Protein AF-A0A954K6P5-F1 (afdb_monomer_lite)

Secondary structure (DSSP, 8-state):
---PPP---GGGGSS---BHHHHHHHHH-HHHIIIIIHHHHHHHT-S-TTTSBHHHH-HHHHHHHHH-S-HHHHHHHHHHHHHHHHT----HHHHTT-

Foldseek 3Di:
DQAQFAPPDPPPPPDDQAFQCRVCCRRPNPCCCVPPVQVVCCVPVVDGSRPHGCCVPPVVQVVLSVVDSDPVVSVVVVVVVVVVVVPPPDPVVVVVPD

Structure (mmCIF, N/CA/C/O backbone):
data_AF-A0A954K6P5-F1
#
_entry.id   AF-A0A954K6P5-F1
#
loop_
_atom_site.group_PDB
_atom_site.id
_atom_site.type_symbol
_atom_site.label_atom_id
_atom_site.label_alt_id
_atom_site.label_comp_id
_atom_site.label_asym_id
_atom_site.label_entity_id
_atom_site.label_seq_id
_atom_site.pdbx_PDB_ins_code
_atom_site.Cartn_x
_atom_site.Cartn_y
_atom_site.Cartn_z
_atom_site.occupancy
_atom_site.B_iso_or_equiv
_atom_site.auth_seq_id
_atom_site.auth_comp_id
_atom_site.auth_asym_id
_atom_site.auth_atom_id
_atom_site.pdbx_PDB_model_num
ATOM 1 N N . GLU A 1 1 ? -10.682 13.854 5.482 1.00 44.56 1 GLU A N 1
ATOM 2 C CA . GLU A 1 1 ? -11.491 12.848 4.766 1.00 44.56 1 GLU A CA 1
ATOM 3 C C . GLU A 1 1 ? -10.573 12.045 3.851 1.00 44.56 1 GLU A C 1
ATOM 5 O O . GLU A 1 1 ? -9.971 12.612 2.956 1.00 44.56 1 GLU A O 1
ATOM 10 N N . TYR A 1 2 ? -10.354 10.759 4.144 1.00 50.00 2 TYR A N 1
ATOM 11 C CA . TYR A 1 2 ? -9.374 9.903 3.449 1.00 50.00 2 TYR A CA 1
ATOM 12 C C . TYR A 1 2 ? -10.073 9.141 2.313 1.00 50.00 2 TYR A C 1
ATOM 14 O O . TYR A 1 2 ? -10.288 7.929 2.377 1.00 50.00 2 TYR A O 1
ATOM 22 N N . PHE A 1 3 ? -10.608 9.896 1.357 1.00 56.81 3 PHE A N 1
ATOM 23 C CA . PHE A 1 3 ? -11.528 9.376 0.350 1.00 56.81 3 PHE A CA 1
ATOM 24 C C . PHE A 1 3 ? -11.286 10.073 -0.987 1.00 56.81 3 PHE A C 1
ATOM 26 O O . PHE A 1 3 ? -12.025 10.962 -1.392 1.00 56.81 3 PHE A O 1
ATOM 33 N N . LEU A 1 4 ? -10.204 9.676 -1.651 1.00 58.00 4 LEU A N 1
ATOM 34 C CA . LEU A 1 4 ? -9.926 10.081 -3.024 1.00 58.00 4 LEU A CA 1
ATOM 35 C C . LEU A 1 4 ? -10.663 9.149 -4.010 1.00 58.00 4 LEU A C 1
ATOM 37 O O . LEU A 1 4 ? -10.924 7.983 -3.678 1.00 58.00 4 LEU A O 1
ATOM 41 N N . PRO A 1 5 ? -11.088 9.685 -5.168 1.00 55.41 5 PRO A N 1
ATOM 42 C CA . PRO A 1 5 ? -12.244 9.228 -5.940 1.00 55.41 5 PRO A CA 1
ATOM 43 C C . PRO A 1 5 ? -12.138 7.795 -6.480 1.00 55.41 5 PRO A C 1
ATOM 45 O O . PRO A 1 5 ? -11.064 7.225 -6.665 1.00 55.41 5 PRO A O 1
ATOM 48 N N . ARG A 1 6 ? -13.310 7.186 -6.698 1.00 56.19 6 ARG A N 1
ATOM 49 C CA . ARG A 1 6 ? -13.480 5.926 -7.444 1.00 56.19 6 ARG A CA 1
ATOM 50 C C . ARG A 1 6 ? -13.017 6.134 -8.896 1.00 56.19 6 ARG A C 1
ATOM 52 O O . ARG A 1 6 ? -13.100 7.263 -9.366 1.00 56.19 6 ARG A O 1
ATOM 59 N N . ARG A 1 7 ? -12.586 5.072 -9.598 1.00 61.25 7 ARG A N 1
ATOM 60 C CA . ARG A 1 7 ? -12.449 5.083 -11.074 1.00 61.25 7 ARG A CA 1
ATOM 61 C C . ARG A 1 7 ? -13.720 5.713 -11.663 1.00 61.25 7 ARG A C 1
ATOM 63 O O . ARG A 1 7 ? -14.811 5.201 -11.412 1.00 61.25 7 ARG A O 1
ATOM 70 N N . THR A 1 8 ? -13.586 6.862 -12.322 1.00 49.69 8 THR A N 1
ATOM 71 C CA . THR A 1 8 ? -14.698 7.619 -12.929 1.00 49.69 8 THR A CA 1
ATOM 72 C C . THR A 1 8 ? -14.806 7.408 -14.435 1.00 49.69 8 THR A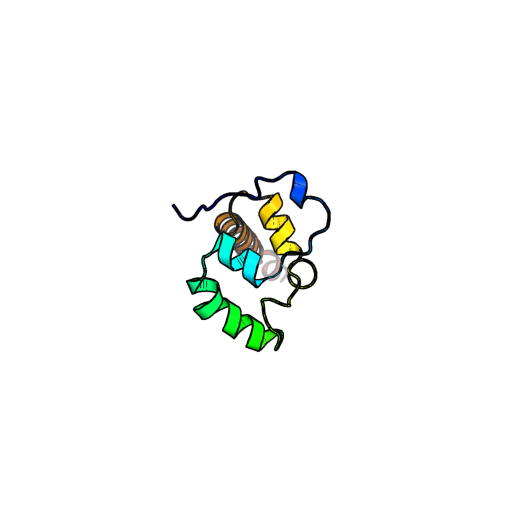 C 1
ATOM 74 O O . THR A 1 8 ? -15.812 7.792 -15.016 1.00 49.69 8 THR A O 1
ATOM 77 N N . SER A 1 9 ? -13.812 6.796 -15.072 1.00 43.62 9 SER A N 1
ATOM 78 C CA . SER A 1 9 ? -13.783 6.552 -16.512 1.00 43.62 9 SER A CA 1
ATOM 79 C C . SER A 1 9 ? -14.320 5.159 -16.829 1.00 43.62 9 SER A C 1
ATOM 81 O O . SER A 1 9 ? -13.687 4.140 -16.565 1.00 43.62 9 SER A O 1
ATOM 83 N N . GLU A 1 10 ? -15.508 5.140 -17.427 1.00 47.75 10 GLU A N 1
ATOM 84 C CA . GLU A 1 10 ? -16.152 3.975 -18.048 1.00 47.75 10 GLU A CA 1
ATOM 85 C C . GLU A 1 10 ? -15.299 3.378 -19.190 1.00 47.75 10 GLU A C 1
ATOM 87 O O . GLU A 1 10 ? -15.455 2.215 -19.544 1.00 47.75 10 GLU A O 1
ATOM 92 N N . THR A 1 11 ? -14.330 4.147 -19.700 1.00 45.81 11 THR A N 1
ATOM 93 C CA . THR A 1 11 ? -13.356 3.751 -20.729 1.00 45.81 11 THR A CA 1
ATOM 94 C C . THR A 1 11 ? -12.279 2.783 -20.222 1.00 45.81 11 THR A C 1
ATOM 96 O O . THR A 1 11 ? -11.830 1.939 -20.988 1.00 45.81 11 THR A O 1
ATOM 99 N N . ASP A 1 12 ? -11.926 2.820 -18.930 1.00 50.69 12 ASP A N 1
ATOM 100 C CA . ASP A 1 12 ? -10.846 1.991 -18.356 1.00 50.69 12 ASP A CA 1
ATOM 101 C C . ASP A 1 12 ? -11.361 0.649 -17.807 1.00 50.69 12 ASP A C 1
ATOM 103 O O . ASP A 1 12 ? -10.648 -0.064 -17.102 1.00 50.69 12 ASP A O 1
ATOM 107 N N . LEU A 1 13 ? -12.641 0.333 -18.030 1.00 50.06 13 LEU A N 1
ATOM 108 C CA . LEU A 1 13 ? -13.268 -0.925 -17.608 1.00 50.06 13 LEU A CA 1
ATOM 109 C C . LEU A 1 13 ? -12.859 -2.107 -18.498 1.00 50.06 13 LEU A C 1
ATOM 111 O O . LEU A 1 13 ? -13.050 -3.258 -18.100 1.00 50.06 13 LEU A O 1
ATOM 115 N N . ASN A 1 14 ? -12.267 -1.822 -19.658 1.00 45.38 14 ASN A N 1
ATOM 116 C CA . ASN A 1 14 ? -11.669 -2.818 -20.530 1.00 45.38 14 ASN A CA 1
ATOM 117 C C . ASN A 1 14 ? -10.174 -2.942 -20.202 1.00 45.38 14 ASN A C 1
ATOM 119 O O . ASN A 1 14 ? -9.378 -2.089 -20.560 1.00 45.38 14 ASN A O 1
ATOM 123 N N . GLU A 1 15 ? -9.818 -4.028 -19.519 1.00 54.03 15 GLU A N 1
ATOM 124 C CA . GLU A 1 15 ? -8.561 -4.765 -19.739 1.00 54.03 15 GLU A CA 1
ATOM 125 C C . GLU A 1 15 ? -7.199 -4.128 -19.423 1.00 54.03 15 GLU A C 1
ATOM 127 O O . GLU A 1 15 ? -6.218 -4.868 -19.452 1.00 54.03 15 GLU A O 1
ATOM 132 N N . ASP A 1 16 ? -7.090 -2.862 -19.024 1.00 59.19 16 ASP A N 1
ATOM 133 C CA . ASP A 1 16 ? -5.784 -2.332 -18.618 1.00 59.19 16 ASP A CA 1
ATOM 134 C C . ASP A 1 16 ? -5.429 -2.774 -17.193 1.00 59.19 16 ASP A C 1
ATOM 136 O O . ASP A 1 16 ? -6.010 -2.356 -16.180 1.00 59.19 16 ASP A O 1
ATOM 140 N N . ASP A 1 17 ? -4.476 -3.698 -17.140 1.00 69.69 17 ASP A N 1
ATOM 141 C CA . ASP A 1 17 ? -3.858 -4.221 -15.936 1.00 69.69 17 ASP A CA 1
ATOM 142 C C . ASP A 1 17 ? -3.024 -3.122 -15.254 1.00 69.69 17 ASP A C 1
ATOM 144 O O . ASP A 1 17 ? -1.825 -2.992 -15.486 1.00 69.69 17 ASP A O 1
ATOM 148 N N . GLU A 1 18 ? -3.694 -2.283 -14.453 1.00 78.19 18 GLU A N 1
ATOM 149 C CA . GLU A 1 18 ? -3.074 -1.175 -13.711 1.00 78.19 18 GLU A CA 1
ATOM 150 C C . GLU A 1 18 ? -1.922 -1.703 -12.841 1.00 78.19 18 GLU A C 1
ATOM 152 O O . GLU A 1 18 ? -2.042 -2.720 -12.139 1.00 78.19 18 GLU A O 1
ATOM 157 N N . SER A 1 19 ? -0.800 -0.984 -12.860 1.00 86.25 19 SER A N 1
ATOM 158 C CA . SER A 1 19 ? 0.334 -1.323 -12.010 1.00 86.25 19 SER A CA 1
ATOM 159 C C . SER A 1 19 ? -0.003 -1.090 -10.535 1.00 86.25 19 SER A C 1
ATOM 161 O O . SER A 1 19 ? -0.778 -0.203 -10.155 1.00 86.25 19 SER A O 1
ATOM 163 N N . LEU A 1 20 ? 0.625 -1.865 -9.652 1.00 84.25 20 LEU A N 1
ATOM 164 C CA . LEU A 1 20 ? 0.479 -1.674 -8.213 1.00 84.25 20 LEU A CA 1
ATOM 165 C C . LEU A 1 20 ? 0.891 -0.251 -7.789 1.00 84.25 20 LEU A C 1
ATOM 167 O O . LEU A 1 20 ? 0.271 0.332 -6.895 1.00 84.25 20 LEU A O 1
ATOM 171 N N . ALA A 1 21 ? 1.911 0.322 -8.433 1.00 85.75 21 ALA A N 1
ATOM 172 C CA . ALA A 1 21 ? 2.369 1.683 -8.179 1.00 85.75 21 ALA A CA 1
ATOM 173 C C . ALA A 1 21 ? 1.301 2.746 -8.484 1.00 85.75 21 ALA A C 1
ATOM 175 O O . ALA A 1 21 ? 1.066 3.630 -7.651 1.00 85.75 21 ALA A O 1
ATOM 176 N N . GLU A 1 22 ? 0.634 2.657 -9.635 1.00 84.50 22 GLU A N 1
ATOM 177 C CA . GLU A 1 22 ? -0.425 3.592 -10.036 1.00 84.50 22 GLU A CA 1
ATOM 178 C C . GLU A 1 22 ? -1.626 3.501 -9.099 1.00 84.50 22 GLU A C 1
ATOM 180 O O . GLU A 1 22 ? -2.070 4.518 -8.554 1.00 84.50 22 GLU A O 1
ATOM 185 N N . PHE A 1 23 ? -2.064 2.277 -8.796 1.00 82.62 23 PHE A N 1
ATOM 186 C CA . PHE A 1 23 ? -3.175 2.038 -7.883 1.00 82.62 23 PHE A CA 1
ATOM 187 C C . PHE A 1 23 ? -2.923 2.646 -6.500 1.00 82.62 23 PHE A C 1
ATOM 189 O O . PHE A 1 23 ? -3.770 3.347 -5.931 1.00 82.62 23 PHE A O 1
ATOM 196 N N . VAL A 1 24 ? -1.734 2.403 -5.945 1.00 83.62 24 VAL A N 1
ATOM 197 C CA . VAL A 1 24 ? -1.360 2.917 -4.626 1.00 83.62 24 VAL A CA 1
ATOM 198 C C . VAL A 1 24 ? -1.208 4.430 -4.659 1.00 83.62 24 VAL A C 1
ATOM 200 O O . VAL A 1 24 ? -1.698 5.100 -3.751 1.00 83.62 24 VAL A O 1
ATOM 203 N N . THR A 1 25 ? -0.585 4.987 -5.695 1.00 85.06 25 THR A N 1
ATOM 204 C CA . THR A 1 25 ? -0.410 6.439 -5.823 1.00 85.06 25 THR A CA 1
ATOM 205 C C . THR A 1 25 ? -1.761 7.146 -5.911 1.00 85.06 25 THR A C 1
ATOM 207 O O . THR A 1 25 ? -1.967 8.156 -5.238 1.00 85.06 25 THR A O 1
ATOM 210 N N . ARG A 1 26 ? -2.721 6.576 -6.646 1.00 79.38 26 ARG A N 1
ATOM 211 C CA . ARG A 1 26 ? -4.091 7.090 -6.772 1.00 79.38 26 ARG A CA 1
ATOM 212 C C . ARG A 1 26 ? -4.877 7.016 -5.461 1.00 79.38 26 ARG A C 1
ATOM 214 O O . ARG A 1 26 ? -5.653 7.920 -5.152 1.00 79.38 26 ARG A O 1
ATOM 221 N N . ARG A 1 27 ? -4.703 5.944 -4.680 1.00 76.25 27 ARG A N 1
ATOM 222 C CA . ARG A 1 27 ? -5.501 5.682 -3.465 1.00 76.25 27 ARG A CA 1
ATOM 223 C C . ARG A 1 27 ? -4.894 6.214 -2.169 1.00 76.25 27 ARG A C 1
ATOM 225 O O . ARG A 1 27 ? -5.641 6.642 -1.291 1.00 76.25 27 ARG A O 1
ATOM 232 N N . PHE A 1 28 ? -3.576 6.171 -2.043 1.00 77.88 28 PHE A N 1
ATOM 233 C CA . PHE A 1 28 ? -2.831 6.480 -0.820 1.00 77.88 28 PHE A CA 1
ATOM 234 C C . PHE A 1 28 ? -1.781 7.583 -1.015 1.00 77.88 28 PHE A C 1
ATOM 236 O O . PHE A 1 28 ? -1.227 8.072 -0.033 1.00 77.88 28 PHE A O 1
ATOM 243 N N . GLY A 1 29 ? -1.528 8.001 -2.257 1.00 85.19 29 GLY A N 1
ATOM 244 C CA . GLY A 1 29 ? -0.535 9.017 -2.586 1.00 85.19 29 GLY A CA 1
ATOM 245 C C . GLY A 1 29 ? 0.872 8.453 -2.783 1.00 85.19 29 GLY A C 1
ATOM 246 O O . GLY A 1 29 ? 1.189 7.316 -2.427 1.00 85.19 29 GLY A O 1
ATOM 247 N N . LYS A 1 30 ? 1.747 9.295 -3.341 1.00 86.75 30 LYS A N 1
ATOM 248 C CA . LYS A 1 30 ? 3.132 8.934 -3.675 1.00 86.75 30 LYS A CA 1
ATOM 249 C C . LYS A 1 30 ? 3.983 8.606 -2.441 1.00 86.75 30 LYS A C 1
ATOM 251 O O . LYS A 1 30 ? 4.819 7.712 -2.499 1.00 86.75 30 LYS A O 1
ATOM 256 N N . GLU A 1 31 ? 3.748 9.270 -1.304 1.00 87.44 31 GLU A N 1
ATOM 257 C CA . GLU A 1 31 ? 4.486 8.977 -0.063 1.00 87.44 31 GLU A 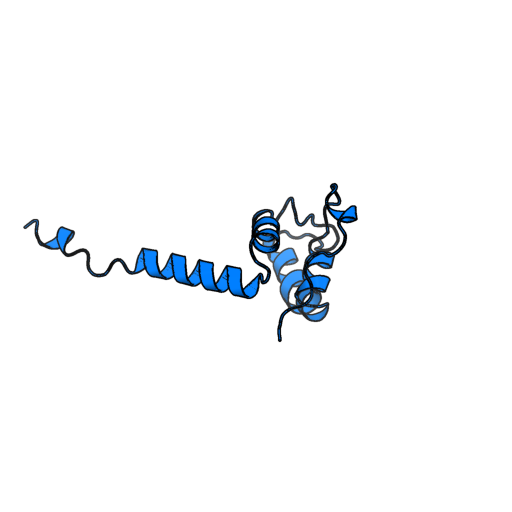CA 1
ATOM 258 C C . GLU A 1 31 ? 4.255 7.544 0.434 1.00 87.44 31 GLU A C 1
ATOM 260 O O . GLU A 1 31 ? 5.201 6.888 0.868 1.00 87.44 31 GLU A O 1
ATOM 265 N N . ALA A 1 32 ? 3.019 7.042 0.352 1.00 86.31 32 ALA A N 1
ATOM 266 C CA . ALA A 1 32 ? 2.697 5.678 0.760 1.00 86.31 32 ALA A CA 1
ATOM 267 C C . ALA A 1 32 ? 3.352 4.646 -0.166 1.00 86.31 32 ALA A C 1
ATOM 269 O O . ALA A 1 32 ? 3.854 3.626 0.312 1.00 86.31 32 ALA A O 1
ATOM 270 N N . LEU A 1 33 ? 3.408 4.931 -1.473 1.00 87.94 33 LEU A N 1
ATOM 271 C CA . LEU A 1 33 ? 4.132 4.096 -2.426 1.00 87.94 33 LEU A CA 1
ATOM 272 C C . LEU A 1 33 ? 5.609 3.976 -2.036 1.00 87.94 33 LEU A C 1
ATOM 274 O O . LEU A 1 33 ? 6.096 2.867 -1.841 1.00 87.94 33 LEU A O 1
ATOM 278 N N . THR A 1 34 ? 6.306 5.100 -1.865 1.00 88.44 34 THR A N 1
ATOM 279 C CA . THR A 1 34 ? 7.755 5.098 -1.617 1.00 88.44 34 THR A CA 1
ATOM 280 C C . THR A 1 34 ? 8.127 4.585 -0.224 1.00 88.44 34 THR A C 1
ATOM 282 O O . THR A 1 34 ? 9.100 3.853 -0.081 1.00 88.44 34 THR A O 1
ATOM 285 N N . ARG A 1 35 ? 7.373 4.947 0.824 1.00 88.75 35 ARG A N 1
ATOM 286 C CA . ARG A 1 35 ? 7.752 4.612 2.209 1.00 88.75 35 ARG A CA 1
ATOM 287 C C . ARG A 1 35 ? 7.218 3.273 2.705 1.00 88.75 35 ARG A C 1
ATOM 289 O O . ARG A 1 35 ? 7.794 2.724 3.638 1.00 88.75 35 ARG A O 1
ATOM 296 N N . LEU A 1 36 ? 6.117 2.771 2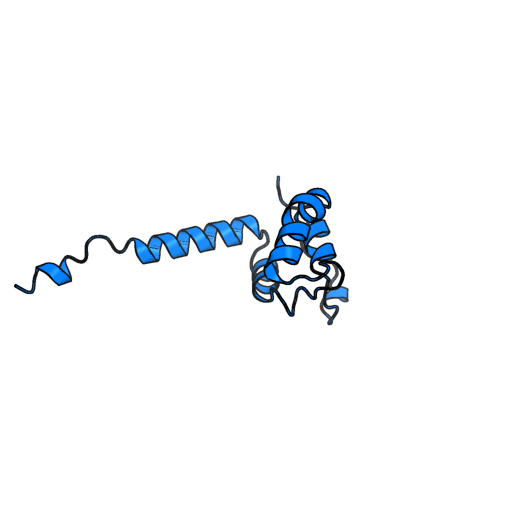.143 1.00 88.19 36 LEU A N 1
ATOM 297 C CA . LEU A 1 36 ? 5.449 1.565 2.647 1.00 88.19 36 LEU A CA 1
ATOM 298 C C . LEU A 1 36 ? 5.375 0.464 1.596 1.00 88.19 36 LEU A C 1
ATOM 300 O O . LEU A 1 36 ? 5.770 -0.665 1.872 1.00 88.19 36 LEU A O 1
ATOM 304 N N . ILE A 1 37 ? 4.876 0.768 0.399 1.00 88.00 37 ILE A N 1
ATOM 305 C CA . ILE A 1 37 ? 4.605 -0.275 -0.595 1.00 88.00 37 ILE A CA 1
ATOM 306 C C . ILE A 1 37 ? 5.880 -0.749 -1.288 1.00 88.00 37 ILE A C 1
ATOM 308 O O . ILE A 1 37 ? 6.066 -1.952 -1.401 1.00 88.00 37 ILE A O 1
ATOM 312 N N . GLN A 1 38 ? 6.787 0.143 -1.688 1.00 87.06 38 GLN A N 1
ATOM 313 C CA . GLN A 1 38 ? 8.080 -0.241 -2.265 1.00 87.06 38 GLN A CA 1
ATOM 314 C C . GLN A 1 38 ? 8.860 -1.238 -1.383 1.00 87.06 38 GLN A C 1
ATOM 316 O O . GLN A 1 38 ? 9.190 -2.310 -1.889 1.00 87.06 38 GLN A O 1
ATOM 321 N N . PRO A 1 39 ? 9.111 -0.981 -0.080 1.00 89.44 39 PRO A N 1
ATOM 322 C CA . PRO A 1 39 ? 9.819 -1.948 0.762 1.00 89.44 39 PRO A CA 1
ATOM 323 C C . PRO A 1 39 ? 9.023 -3.242 0.991 1.00 89.44 39 PRO A C 1
ATOM 325 O O . PRO A 1 39 ? 9.612 -4.319 1.050 1.00 89.44 39 PRO A O 1
ATOM 328 N N . LEU A 1 40 ? 7.690 -3.167 1.074 1.00 87.31 40 LEU A N 1
ATOM 329 C CA . LEU A 1 40 ? 6.830 -4.347 1.196 1.00 87.31 40 LEU A CA 1
ATOM 330 C C . LEU A 1 40 ? 6.925 -5.248 -0.047 1.00 87.31 40 LEU A C 1
ATOM 332 O O . LEU A 1 40 ? 7.082 -6.460 0.074 1.00 87.31 40 LEU A O 1
ATOM 336 N N . VAL A 1 41 ? 6.838 -4.659 -1.239 1.00 87.25 41 VAL A N 1
ATOM 337 C CA . VAL A 1 41 ? 6.887 -5.376 -2.519 1.00 87.25 41 VAL A CA 1
ATOM 338 C C . VAL A 1 41 ? 8.284 -5.935 -2.762 1.00 87.25 41 VAL A C 1
ATOM 340 O O . VAL A 1 41 ? 8.405 -7.101 -3.128 1.00 87.25 41 VAL A O 1
ATOM 343 N N . ALA A 1 42 ? 9.334 -5.167 -2.468 1.00 86.75 42 ALA A N 1
ATOM 344 C CA . ALA A 1 42 ? 10.706 -5.660 -2.517 1.00 86.75 42 ALA A CA 1
ATOM 345 C C . ALA A 1 42 ? 10.922 -6.863 -1.574 1.00 86.75 42 ALA A C 1
ATOM 347 O O . ALA A 1 42 ? 11.624 -7.807 -1.931 1.00 86.75 42 ALA A O 1
ATOM 348 N N . GLY A 1 43 ? 10.282 -6.865 -0.400 1.00 87.44 43 GLY A N 1
ATOM 349 C CA . GLY A 1 43 ? 10.381 -7.956 0.572 1.00 87.44 43 GLY A CA 1
ATOM 350 C C . GLY A 1 43 ? 9.565 -9.211 0.232 1.00 87.44 43 GLY A C 1
ATOM 351 O O . GLY A 1 43 ? 10.045 -10.314 0.465 1.00 87.44 43 GLY A O 1
ATOM 352 N N . ILE A 1 44 ? 8.343 -9.068 -0.295 1.00 88.38 44 ILE A N 1
ATOM 353 C CA . ILE A 1 44 ? 7.444 -10.207 -0.582 1.00 88.38 44 ILE A CA 1
ATOM 354 C C . ILE A 1 44 ? 7.660 -10.758 -1.994 1.00 88.38 44 ILE A C 1
ATOM 356 O O . ILE A 1 44 ? 7.680 -11.971 -2.187 1.00 88.38 44 ILE A O 1
ATOM 360 N N . TYR A 1 45 ? 7.787 -9.866 -2.976 1.00 82.69 45 TYR A N 1
ATOM 361 C CA . TYR A 1 45 ? 7.812 -10.206 -4.399 1.00 82.69 45 TYR A CA 1
ATOM 362 C C . TYR A 1 45 ? 9.179 -9.967 -5.053 1.00 82.69 45 TYR A C 1
ATOM 364 O O . TYR A 1 45 ? 9.388 -10.413 -6.177 1.00 82.69 45 TYR A O 1
ATOM 372 N N . THR A 1 46 ? 10.105 -9.268 -4.378 1.00 87.88 46 THR A N 1
ATOM 373 C CA . THR A 1 46 ? 11.446 -8.923 -4.903 1.00 87.88 46 THR A CA 1
ATOM 374 C C . THR A 1 46 ? 11.381 -8.308 -6.307 1.00 87.88 46 THR A C 1
ATOM 376 O O . THR A 1 46 ? 12.250 -8.505 -7.152 1.00 87.88 46 THR A O 1
ATOM 379 N N . SER A 1 47 ? 10.314 -7.550 -6.563 1.00 84.31 47 SER A N 1
ATOM 380 C CA . SER A 1 47 ? 9.984 -6.971 -7.861 1.00 84.31 47 SER A CA 1
ATOM 381 C C . SER A 1 47 ? 9.728 -5.470 -7.749 1.00 84.31 47 SER A C 1
ATOM 383 O O . SER A 1 47 ? 9.527 -4.933 -6.660 1.00 84.31 47 SER A O 1
ATOM 385 N N . ASP A 1 48 ? 9.699 -4.790 -8.892 1.00 85.38 48 ASP A N 1
ATOM 386 C CA . ASP A 1 48 ? 9.351 -3.373 -8.967 1.00 85.38 48 ASP A CA 1
ATOM 387 C C . ASP A 1 48 ? 7.818 -3.193 -8.947 1.00 85.38 48 ASP A C 1
ATOM 389 O O . ASP A 1 48 ? 7.141 -3.821 -9.769 1.00 85.38 48 ASP A O 1
ATOM 393 N N . PRO A 1 49 ? 7.238 -2.372 -8.047 1.00 82.38 49 PRO A N 1
ATOM 394 C CA . PRO A 1 49 ? 5.798 -2.112 -8.024 1.00 82.38 49 PRO A CA 1
ATOM 395 C C . PRO A 1 49 ? 5.255 -1.443 -9.297 1.00 82.38 49 PRO A C 1
ATOM 397 O O . PRO A 1 49 ? 4.054 -1.541 -9.539 1.00 82.38 49 PRO A O 1
ATOM 400 N N . GLU A 1 50 ? 6.090 -0.789 -10.111 1.00 84.12 50 GLU A N 1
ATOM 401 C CA . GLU A 1 50 ? 5.673 -0.213 -11.402 1.00 84.12 50 GLU A CA 1
ATOM 402 C C . GLU A 1 50 ? 5.470 -1.284 -12.480 1.00 84.12 50 GLU A C 1
ATOM 404 O O . GLU A 1 50 ? 4.663 -1.118 -13.388 1.00 84.12 50 GLU A O 1
ATOM 409 N N . LYS A 1 51 ? 6.167 -2.419 -12.363 1.00 82.75 51 LYS A N 1
ATOM 410 C CA . LYS A 1 51 ? 6.054 -3.553 -13.298 1.00 82.75 51 LYS A CA 1
ATOM 411 C C . LYS A 1 51 ? 5.105 -4.636 -12.799 1.00 82.75 51 LYS A C 1
ATOM 413 O O . LYS A 1 51 ? 4.866 -5.622 -13.495 1.00 82.75 51 LYS A O 1
ATOM 418 N N . LEU A 1 52 ? 4.617 -4.493 -11.570 1.00 83.44 52 LEU A N 1
ATOM 419 C CA . LEU A 1 52 ? 3.804 -5.496 -10.916 1.00 83.44 52 LEU A CA 1
ATOM 420 C C . LEU A 1 52 ? 2.329 -5.237 -11.198 1.00 83.44 52 LEU A C 1
ATOM 422 O O . LEU A 1 52 ? 1.754 -4.260 -10.723 1.00 83.44 52 LEU A O 1
ATOM 426 N N . SER A 1 53 ? 1.727 -6.159 -11.938 1.00 83.44 53 SER A N 1
ATOM 427 C CA . SER A 1 53 ? 0.292 -6.199 -12.195 1.00 83.44 53 SER A CA 1
ATOM 428 C C . SER A 1 53 ? -0.502 -6.291 -10.889 1.00 83.44 53 SER A C 1
ATOM 430 O O . SER A 1 53 ? -0.301 -7.211 -10.079 1.00 83.44 53 SER A O 1
ATOM 432 N N . LEU A 1 54 ? -1.438 -5.360 -10.682 1.00 81.56 54 LEU A N 1
ATOM 433 C CA . LEU A 1 54 ? -2.340 -5.404 -9.535 1.00 81.56 54 LEU A CA 1
ATOM 434 C C . LEU A 1 54 ? -3.308 -6.588 -9.643 1.00 81.56 54 LEU A C 1
ATOM 436 O O . LEU A 1 54 ? -3.605 -7.231 -8.634 1.00 81.56 54 LEU A O 1
ATOM 440 N N . ARG A 1 55 ? -3.787 -6.908 -10.851 1.00 79.88 55 ARG A N 1
ATOM 441 C CA . ARG A 1 55 ? -4.732 -8.011 -11.063 1.00 79.88 55 ARG A CA 1
ATOM 442 C C . ARG A 1 55 ? -4.093 -9.366 -10.774 1.00 79.88 55 ARG A C 1
ATOM 444 O O . ARG A 1 55 ? -4.753 -10.229 -10.197 1.00 79.88 55 ARG A O 1
ATOM 451 N N . ALA A 1 56 ? -2.828 -9.547 -11.145 1.00 78.19 56 ALA A N 1
ATOM 452 C CA . ALA A 1 56 ? -2.101 -10.792 -10.923 1.00 78.19 56 ALA A CA 1
ATOM 453 C C . ALA A 1 56 ? -1.722 -10.989 -9.450 1.00 78.19 56 ALA A C 1
ATOM 455 O O . ALA A 1 56 ? -1.740 -12.113 -8.952 1.00 78.19 56 ALA A O 1
ATOM 456 N N . THR A 1 57 ? -1.390 -9.908 -8.741 1.00 79.88 57 THR A N 1
ATOM 457 C CA . THR A 1 57 ? -0.890 -10.010 -7.362 1.00 79.88 57 THR A CA 1
ATOM 458 C C . THR A 1 57 ? -1.968 -9.879 -6.303 1.00 79.88 57 THR A C 1
ATOM 460 O O . THR A 1 57 ? -1.943 -10.590 -5.298 1.00 79.88 57 THR A O 1
ATOM 463 N N . LEU A 1 58 ? -2.925 -8.978 -6.512 1.00 78.88 58 LEU A N 1
ATOM 464 C CA . LEU A 1 58 ? -3.900 -8.564 -5.512 1.00 78.88 58 LEU A CA 1
ATOM 465 C C . LEU A 1 58 ? -5.324 -8.467 -6.101 1.00 78.88 58 LEU A C 1
ATOM 467 O O . LEU A 1 58 ? -6.004 -7.458 -5.890 1.00 78.88 58 LEU A O 1
ATOM 471 N N . PRO A 1 59 ? -5.855 -9.526 -6.750 1.00 78.62 59 PRO A N 1
ATOM 472 C CA . PRO A 1 59 ? -7.182 -9.492 -7.380 1.00 78.62 59 PRO A CA 1
ATOM 473 C C . PRO A 1 59 ? -8.297 -9.141 -6.384 1.00 78.62 59 PRO A C 1
ATOM 475 O O . PRO A 1 59 ? -9.239 -8.420 -6.704 1.00 78.62 59 PRO A O 1
ATOM 478 N N . ARG A 1 60 ? -8.144 -9.554 -5.120 1.00 76.38 60 ARG A N 1
ATOM 479 C CA . ARG A 1 60 ? -9.114 -9.253 -4.059 1.00 76.38 60 ARG A CA 1
ATOM 480 C C . ARG A 1 60 ? -9.230 -7.756 -3.755 1.00 76.38 60 ARG A C 1
ATOM 482 O O . ARG A 1 60 ? -10.279 -7.314 -3.298 1.00 76.38 60 ARG A O 1
ATOM 489 N N . PHE A 1 61 ? -8.175 -6.970 -3.970 1.00 77.00 61 PHE A N 1
ATOM 490 C CA . PHE A 1 61 ? -8.225 -5.524 -3.745 1.00 77.00 61 PHE A CA 1
ATOM 491 C C . PHE A 1 61 ? -9.044 -4.809 -4.822 1.00 77.00 61 PHE A C 1
ATOM 493 O O . PHE A 1 61 ? -9.743 -3.854 -4.486 1.00 77.00 61 PHE A O 1
ATOM 500 N N . LEU A 1 62 ? -9.032 -5.310 -6.062 1.00 76.19 62 LEU A N 1
ATOM 501 C CA . LEU A 1 62 ? -9.897 -4.827 -7.142 1.00 76.19 62 LEU A CA 1
ATOM 502 C C . LEU A 1 62 ? -11.373 -5.092 -6.833 1.00 76.19 62 LEU A C 1
ATOM 504 O O . LEU A 1 62 ? -12.196 -4.183 -6.932 1.00 76.19 62 LEU A O 1
ATOM 508 N N . ASP A 1 63 ? -11.709 -6.302 -6.377 1.00 76.94 63 ASP A N 1
ATOM 509 C CA . ASP A 1 63 ? -13.078 -6.620 -5.954 1.00 76.94 63 ASP A CA 1
ATOM 510 C C . ASP A 1 63 ? -13.517 -5.738 -4.777 1.00 76.94 63 ASP A C 1
ATOM 512 O O . ASP A 1 63 ? -14.605 -5.164 -4.786 1.00 76.94 63 ASP A O 1
ATOM 516 N N . MET A 1 64 ? -12.641 -5.538 -3.787 1.00 74.56 64 MET A N 1
ATOM 517 C CA . MET A 1 64 ? -12.923 -4.655 -2.653 1.00 74.56 64 MET A CA 1
ATOM 518 C C . MET A 1 64 ? -13.083 -3.187 -3.071 1.00 74.56 64 MET A C 1
ATOM 520 O O . MET A 1 64 ? -13.904 -2.489 -2.481 1.00 74.56 64 MET A O 1
ATOM 524 N N . GLU A 1 65 ? -12.329 -2.706 -4.061 1.00 75.56 65 GLU A N 1
ATOM 525 C CA . GLU A 1 65 ? -12.480 -1.362 -4.633 1.00 75.56 65 GLU A CA 1
ATOM 526 C C . GLU A 1 65 ? -13.809 -1.212 -5.395 1.00 75.56 65 GLU A C 1
ATOM 528 O O . GLU A 1 65 ? -14.468 -0.169 -5.308 1.00 75.56 65 GLU A O 1
ATOM 533 N N . ARG A 1 66 ? -14.221 -2.257 -6.124 1.00 73.25 66 ARG A N 1
ATOM 534 C CA . ARG A 1 66 ? -15.492 -2.295 -6.858 1.00 73.25 66 ARG A CA 1
ATOM 535 C C . ARG A 1 66 ? -16.679 -2.266 -5.901 1.00 73.25 66 ARG A C 1
ATOM 537 O O . ARG A 1 66 ? -17.576 -1.433 -6.078 1.00 73.25 66 ARG A O 1
ATOM 544 N N . ASP A 1 67 ? -16.653 -3.143 -4.902 1.00 71.56 67 ASP A N 1
ATOM 545 C CA . ASP A 1 67 ? -17.770 -3.422 -3.997 1.00 71.56 67 ASP A CA 1
ATOM 546 C C . ASP A 1 67 ? -17.864 -2.389 -2.862 1.00 71.56 67 ASP A C 1
ATOM 548 O O . ASP A 1 67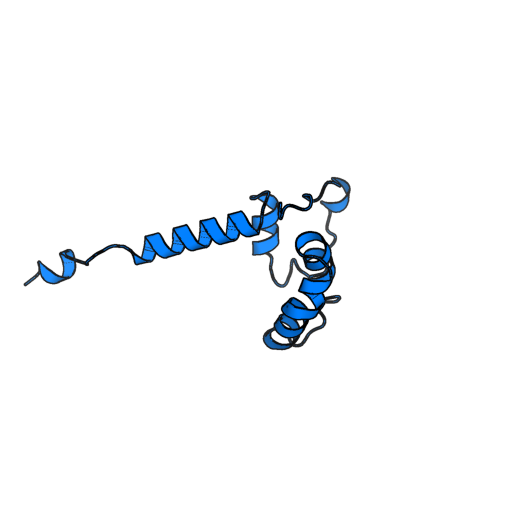 ? -18.945 -2.100 -2.338 1.00 71.56 67 ASP A O 1
ATOM 552 N N . HIS A 1 68 ? -16.739 -1.772 -2.489 1.00 67.50 68 HIS A N 1
ATOM 553 C CA . HIS A 1 68 ? -16.693 -0.746 -1.459 1.00 67.50 68 HIS A CA 1
ATOM 554 C C . HIS A 1 68 ? -16.079 0.544 -1.986 1.00 67.50 68 HIS A C 1
ATOM 556 O O . HIS A 1 68 ? -14.909 0.611 -2.345 1.00 67.50 68 HIS A O 1
ATOM 562 N N . ARG A 1 69 ? -16.830 1.648 -1.860 1.00 66.06 69 ARG A N 1
ATOM 563 C CA . ARG A 1 69 ? -16.324 2.998 -2.166 1.00 66.06 69 ARG A CA 1
ATOM 564 C C . ARG A 1 69 ? -15.028 3.348 -1.399 1.00 66.06 69 ARG A C 1
ATOM 566 O O . ARG A 1 69 ? -14.312 4.244 -1.822 1.00 66.06 69 ARG A O 1
ATOM 573 N N . SER A 1 70 ? -14.724 2.655 -0.289 1.00 69.12 70 SER A N 1
ATOM 574 C CA . SER A 1 70 ? -13.516 2.833 0.533 1.00 69.12 70 SER A CA 1
ATOM 575 C C . SER A 1 70 ? -12.817 1.511 0.832 1.00 69.12 70 SER A C 1
ATOM 577 O O . SER A 1 70 ? -13.381 0.667 1.536 1.00 69.12 70 SER A O 1
ATOM 579 N N . LEU A 1 71 ? -11.546 1.392 0.446 1.00 72.12 71 LEU A N 1
ATOM 580 C CA . LEU A 1 71 ? -10.697 0.262 0.840 1.00 72.12 71 LEU A CA 1
ATOM 581 C C . LEU A 1 71 ? -10.495 0.199 2.359 1.00 72.12 71 LEU A C 1
ATOM 583 O O . LEU A 1 71 ? -10.594 -0.869 2.956 1.00 72.12 71 LEU A O 1
ATOM 587 N N . ILE A 1 72 ? -10.311 1.345 3.022 1.00 73.44 72 ILE A N 1
ATOM 588 C CA . ILE A 1 72 ? -10.116 1.393 4.480 1.00 73.44 72 ILE A CA 1
ATOM 589 C C . ILE A 1 72 ? -11.373 0.909 5.215 1.00 73.44 72 ILE A C 1
ATOM 591 O O . ILE A 1 72 ? -11.276 0.113 6.154 1.00 73.44 72 ILE A O 1
ATOM 595 N N . LYS A 1 73 ? -12.574 1.335 4.785 1.00 73.56 73 LYS A N 1
ATOM 596 C CA . LYS A 1 73 ? -13.823 0.828 5.385 1.00 73.56 73 LYS A CA 1
ATOM 597 C C . LYS A 1 73 ? -13.998 -0.664 5.105 1.00 73.56 73 LYS A C 1
ATOM 599 O O . LYS A 1 73 ? -14.392 -1.379 6.022 1.00 73.56 73 LYS A O 1
ATOM 604 N N . ALA A 1 74 ? -13.677 -1.135 3.898 1.00 75.69 74 ALA A N 1
ATOM 605 C CA . ALA A 1 74 ? -13.737 -2.552 3.540 1.00 75.69 74 ALA A CA 1
ATOM 606 C C . ALA A 1 74 ? -12.842 -3.407 4.450 1.00 75.69 74 ALA A C 1
ATOM 608 O O . ALA A 1 74 ? -13.328 -4.331 5.101 1.00 75.69 74 ALA A O 1
ATOM 609 N N . ILE A 1 75 ? -11.568 -3.026 4.595 1.00 78.88 75 ILE A N 1
ATOM 610 C CA . ILE A 1 75 ? -10.602 -3.703 5.472 1.00 78.88 75 ILE A CA 1
ATOM 611 C C . ILE A 1 75 ? -11.089 -3.690 6.926 1.00 78.88 75 ILE A C 1
ATOM 613 O O . ILE A 1 75 ? -11.042 -4.714 7.608 1.00 78.88 75 ILE A O 1
ATOM 617 N N . ARG A 1 76 ? -11.613 -2.557 7.415 1.00 79.56 76 ARG A N 1
ATOM 618 C CA . ARG A 1 76 ? -12.124 -2.455 8.791 1.00 79.56 76 ARG A CA 1
ATOM 619 C C . ARG A 1 76 ? -13.333 -3.362 9.029 1.00 79.56 76 ARG A C 1
ATOM 621 O O . ARG A 1 76 ? -13.418 -3.994 10.080 1.00 79.56 76 ARG A O 1
ATOM 628 N N . GLN A 1 77 ? -14.256 -3.436 8.071 1.00 78.19 77 GLN A N 1
ATOM 629 C CA . GLN A 1 77 ? -15.413 -4.330 8.152 1.00 78.19 77 GLN A CA 1
ATOM 630 C C . GLN A 1 77 ? -14.990 -5.797 8.103 1.00 78.19 77 GLN A C 1
ATOM 632 O O . GLN A 1 77 ? -15.458 -6.587 8.921 1.00 78.19 77 GLN A O 1
ATOM 637 N N . GLN A 1 78 ? -14.050 -6.148 7.224 1.00 76.75 78 GLN A N 1
ATOM 638 C CA . GLN A 1 78 ? -13.516 -7.503 7.136 1.00 76.75 78 GLN A CA 1
ATOM 639 C C . GLN A 1 78 ? -12.823 -7.924 8.440 1.00 76.75 78 GLN A C 1
ATOM 641 O O . GLN A 1 78 ? -13.100 -9.003 8.959 1.00 76.75 78 GLN A O 1
ATOM 646 N N . LYS A 1 79 ? -12.010 -7.040 9.033 1.00 75.81 79 LYS A N 1
ATOM 647 C CA . LYS A 1 79 ? -11.341 -7.276 10.323 1.00 75.81 79 LYS A CA 1
ATOM 648 C C . LYS A 1 79 ? -12.327 -7.412 11.490 1.00 75.81 79 LYS A C 1
ATOM 650 O O . LYS A 1 79 ? -12.071 -8.153 12.435 1.00 75.81 79 LYS A O 1
ATOM 655 N N . LYS A 1 80 ? -13.463 -6.705 11.443 1.00 75.62 80 LYS A N 1
ATOM 656 C CA . LYS A 1 80 ? -14.540 -6.861 12.435 1.00 75.62 80 LYS A CA 1
ATOM 657 C C . LYS A 1 80 ? -15.230 -8.221 12.288 1.00 75.62 80 LYS A C 1
ATOM 659 O O . LYS A 1 80 ? -15.471 -8.874 13.296 1.00 75.62 80 LYS A O 1
ATOM 664 N N . LYS A 1 81 ? -15.480 -8.657 11.047 1.00 71.38 81 LYS A N 1
ATOM 665 C CA . LYS A 1 81 ? -16.119 -9.943 10.726 1.00 71.38 81 LYS A CA 1
ATOM 666 C C . LYS A 1 81 ? -15.244 -11.146 11.109 1.00 71.38 81 LYS A C 1
ATOM 668 O O . LYS A 1 81 ? -15.768 -12.135 11.610 1.00 71.38 81 LYS A O 1
ATOM 673 N N . SER A 1 82 ? -13.921 -11.046 10.938 1.00 67.31 82 SER A N 1
ATOM 674 C CA . SER A 1 82 ? -12.983 -12.095 11.366 1.00 67.31 82 SER A CA 1
ATOM 675 C C . SER A 1 82 ? -12.877 -12.192 12.892 1.00 67.31 82 SER A C 1
ATOM 677 O O . SER A 1 82 ? -12.913 -13.288 13.433 1.00 67.31 82 SER A O 1
ATOM 679 N N . LYS A 1 83 ? -12.850 -11.058 13.610 1.00 61.28 83 LYS A N 1
ATOM 680 C CA . LYS A 1 83 ? -12.850 -11.057 15.085 1.00 61.28 83 LYS A CA 1
ATOM 681 C C . LYS A 1 83 ? -14.121 -11.647 15.701 1.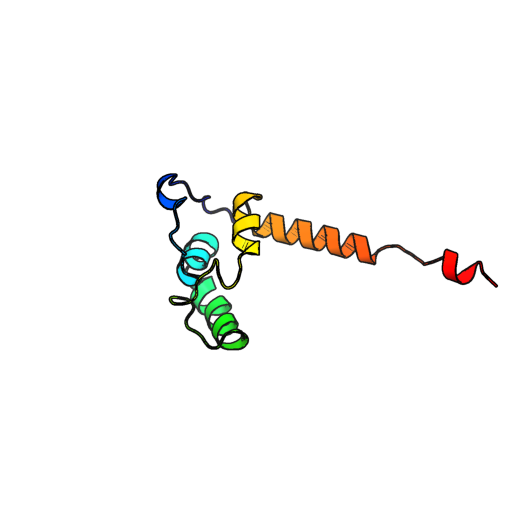00 61.28 83 LYS A C 1
ATOM 683 O O . LYS A 1 83 ? -14.043 -12.251 16.762 1.00 61.28 83 LYS A O 1
ATOM 688 N N . SER A 1 84 ? -15.282 -11.472 15.069 1.00 59.38 84 SER A N 1
ATOM 689 C CA . SER A 1 84 ? -16.529 -12.083 15.549 1.00 59.38 84 SER A CA 1
ATOM 690 C C . SER A 1 84 ? -16.595 -13.596 15.324 1.00 59.38 84 SER A C 1
ATOM 692 O O . SER A 1 84 ? -17.342 -14.258 16.031 1.00 59.38 84 SER A O 1
ATOM 694 N N . ALA A 1 85 ? -15.829 -14.140 14.372 1.00 58.22 85 ALA A N 1
ATOM 695 C CA . ALA A 1 85 ? -15.780 -15.580 14.122 1.00 58.22 85 ALA A CA 1
ATOM 696 C C . ALA A 1 85 ? -14.933 -16.325 15.172 1.00 58.22 85 ALA A C 1
ATOM 698 O O . ALA A 1 85 ? -15.310 -17.416 15.581 1.00 58.22 85 ALA A O 1
ATOM 699 N N . ASP A 1 86 ? -13.850 -15.710 15.664 1.00 57.53 86 ASP A N 1
ATOM 700 C CA . ASP A 1 86 ? -13.036 -16.255 16.768 1.00 57.53 86 ASP A CA 1
ATOM 701 C C . ASP A 1 86 ? -13.665 -16.036 18.155 1.00 57.53 86 ASP A C 1
ATOM 703 O O . ASP A 1 86 ? -13.340 -16.732 19.114 1.00 57.53 86 ASP A O 1
ATOM 707 N N . ALA A 1 87 ? -14.588 -15.079 18.277 1.00 57.44 87 ALA A N 1
ATOM 708 C CA . ALA A 1 87 ? -15.284 -14.765 19.522 1.00 57.44 87 ALA A CA 1
ATOM 709 C C . ALA A 1 87 ? -16.563 -15.597 19.731 1.00 57.44 87 ALA A C 1
ATOM 711 O O . ALA A 1 87 ? -17.496 -15.130 20.387 1.00 57.44 87 ALA A O 1
ATOM 712 N N . THR A 1 88 ? -16.625 -16.834 19.219 1.00 60.53 88 THR A N 1
ATOM 713 C CA . THR A 1 88 ? -17.546 -17.832 19.781 1.00 60.53 88 THR A CA 1
ATOM 714 C C . THR A 1 88 ? -17.056 -18.138 21.193 1.00 60.53 88 THR A C 1
ATOM 716 O O . THR A 1 88 ? -16.195 -18.995 21.402 1.00 60.53 88 THR A O 1
ATOM 719 N N . GLY A 1 89 ? -17.526 -17.323 22.139 1.00 59.84 89 GLY A N 1
ATOM 720 C CA . GLY A 1 89 ? -17.209 -17.408 23.554 1.00 59.84 89 GLY A CA 1
ATOM 721 C C . GLY A 1 89 ? -17.396 -18.826 24.068 1.00 59.84 89 GLY A C 1
ATOM 722 O O . GLY A 1 89 ? -18.256 -19.542 23.564 1.00 59.84 89 GLY A O 1
ATOM 723 N N . ALA A 1 90 ? -16.526 -19.192 25.015 1.00 63.84 90 ALA A N 1
ATOM 724 C CA . ALA A 1 90 ? -16.522 -20.410 25.819 1.00 63.84 90 ALA A CA 1
ATOM 725 C C . ALA A 1 90 ? -17.311 -21.570 25.195 1.00 63.84 90 ALA A C 1
ATOM 727 O O . ALA A 1 90 ? -18.538 -21.612 25.247 1.00 63.84 90 ALA A O 1
ATOM 728 N N . ARG A 1 91 ? -16.584 -22.541 24.633 1.00 65.00 91 ARG A N 1
ATOM 729 C CA . ARG A 1 91 ? -17.114 -23.829 24.168 1.00 65.00 91 ARG A CA 1
ATOM 730 C C . ARG A 1 91 ? -17.708 -24.623 25.344 1.00 65.00 91 ARG A C 1
ATOM 732 O O . ARG A 1 91 ? -17.177 -25.661 25.715 1.00 65.00 91 ARG A O 1
ATOM 739 N N . TYR A 1 92 ? -18.801 -24.149 25.940 1.00 61.62 92 TYR A N 1
ATOM 740 C CA . TYR A 1 92 ? -19.510 -24.795 27.044 1.00 61.62 92 TYR A CA 1
ATOM 741 C C . TYR A 1 92 ? -19.950 -26.215 26.655 1.00 61.62 92 TYR A C 1
ATOM 743 O O . TYR A 1 92 ? -19.969 -27.104 27.498 1.00 61.62 92 TYR A O 1
ATOM 751 N N . GLY A 1 93 ? -20.177 -26.467 25.358 1.00 65.38 93 GLY A N 1
ATOM 752 C CA . GLY A 1 93 ? -20.450 -27.804 24.823 1.00 65.38 93 GLY A CA 1
ATOM 753 C C . GLY A 1 93 ? -19.281 -28.797 24.894 1.00 65.38 93 GLY A C 1
ATOM 754 O O . GLY A 1 93 ? -19.518 -29.990 24.772 1.00 65.38 93 GLY A O 1
ATOM 755 N N . LEU A 1 94 ? -18.040 -28.344 25.111 1.00 67.88 94 LEU A N 1
ATOM 756 C CA . LEU A 1 94 ? -16.871 -29.223 25.262 1.00 67.88 94 LEU A CA 1
ATOM 757 C C . LEU A 1 94 ? -16.665 -29.683 26.718 1.00 67.88 94 LEU A C 1
ATOM 759 O O . LEU A 1 94 ? -15.984 -30.672 26.955 1.00 67.88 94 LEU A O 1
ATOM 763 N N . PHE A 1 95 ? -17.264 -28.979 27.685 1.00 65.31 95 PHE A N 1
ATOM 764 C CA . PHE A 1 95 ? -17.151 -29.283 29.118 1.00 65.31 95 PHE A CA 1
ATOM 765 C C . PHE A 1 95 ? -18.402 -29.950 29.705 1.00 65.31 95 PHE A C 1
ATOM 767 O O . PHE A 1 95 ? -18.329 -30.500 30.794 1.00 65.31 95 PHE A O 1
ATOM 774 N N . ALA A 1 96 ? -19.533 -29.938 28.994 1.00 66.00 96 ALA A N 1
ATOM 775 C CA . ALA A 1 96 ? -20.776 -30.591 29.420 1.00 66.00 96 ALA A CA 1
ATOM 776 C C . ALA A 1 96 ? -20.864 -32.086 29.037 1.00 66.00 96 ALA A C 1
ATOM 778 O O . ALA A 1 96 ? -21.918 -32.693 29.201 1.00 66.00 96 ALA A O 1
ATOM 779 N N . ALA A 1 97 ? -19.791 -32.661 28.482 1.00 63.84 97 ALA A N 1
ATOM 780 C CA . ALA A 1 97 ? -19.737 -34.049 28.014 1.00 63.84 97 ALA A CA 1
ATOM 781 C C . ALA A 1 97 ? -19.017 -35.013 28.984 1.00 63.84 97 ALA A C 1
ATOM 783 O O . ALA A 1 97 ? -18.684 -36.125 28.575 1.00 63.84 97 ALA A O 1
ATOM 784 N N . PHE A 1 98 ? -18.769 -34.598 30.232 1.00 56.91 98 PHE A N 1
ATOM 785 C CA . PHE A 1 98 ? -18.234 -35.450 31.301 1.00 56.91 98 PHE A CA 1
ATOM 786 C C . PHE A 1 98 ? -19.272 -35.676 32.396 1.00 56.91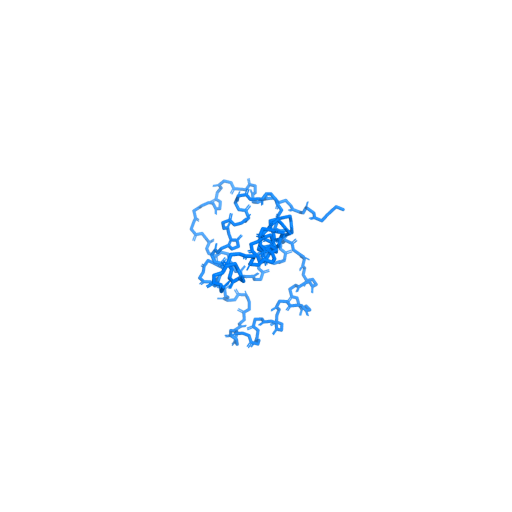 98 PHE A C 1
ATOM 788 O O . PHE A 1 98 ? -19.934 -34.684 32.780 1.00 56.91 98 PHE A O 1
#

Radius of gyration: 18.68 Å; chains: 1; bounding box: 32×48×52 Å

pLDDT: mean 72.74, std 12.78, range [43.62, 89.44]

Sequence (98 aa):
EYFLPRRTSETDLNEDDESLAEFVTRRFGKEALTRLIQPLVAGIYTSDPEKLSLRATLPRFLDMERDHRSLIKAIRQQKKKSKSADATGARYGLFAAF